Protein AF-A0A0K1PH83-F1 (afdb_monomer)

InterPro domains:
  IPR038142 Cytochrome P460 superfamily [G3DSA:3.50.70.20] (8-149)

Solvent-accessible surface area (backbone atoms only — not comparable to full-atom values): 8565 Å² total; per-residue (Å²): 136,77,80,79,85,58,58,64,44,81,55,52,76,68,53,45,56,52,58,66,68,48,68,68,45,87,77,40,54,52,38,86,83,50,75,54,56,40,82,30,69,92,69,76,66,18,17,37,38,46,26,36,38,71,58,40,49,54,28,64,78,65,56,45,70,72,71,57,66,68,24,37,38,45,30,39,40,23,93,49,74,64,84,86,61,90,46,36,39,40,36,43,36,26,51,93,89,39,57,33,36,38,31,30,47,93,87,23,24,30,30,40,101,84,70,36,51,20,46,44,73,60,46,82,41,25,36,69,59,47,60,62,30,51,78,30,51,82,41,68,45,45,78,78,63,74,58,67,58,84,132

Radius of gyration: 14.86 Å; Cα contacts (8 Å, |Δi|>4): 262; chains: 1; bounding box: 38×32×36 Å

Nearest PDB structures (foldseek):
  8ceo-assembly1_l  TM=1.800E-01  e=8.016E+00  Saccharomyces cerevisiae

pLDDT: mean 89.82, std 12.67, range [32.0, 98.62]

Structure (mmCIF, N/CA/C/O backbone):
data_AF-A0A0K1PH83-F1
#
_entry.id   AF-A0A0K1PH83-F1
#
loop_
_atom_site.group_PDB
_atom_site.id
_atom_site.type_symbol
_atom_site.label_atom_id
_atom_site.label_alt_id
_atom_site.label_comp_id
_atom_site.label_asym_id
_atom_site.label_entity_id
_atom_site.label_seq_id
_atom_site.pdbx_PDB_ins_code
_atom_site.Cartn_x
_atom_site.Cartn_y
_atom_site.Cartn_z
_atom_site.occupancy
_atom_site.B_iso_or_equiv
_atom_site.auth_seq_id
_atom_site.auth_comp_id
_atom_site.auth_asym_id
_atom_site.auth_atom_id
_atom_site.pdbx_PDB_model_num
ATOM 1 N N . MET A 1 1 ? 19.461 -8.132 -15.426 1.00 34.72 1 MET A N 1
ATOM 2 C CA . MET A 1 1 ? 18.189 -7.975 -16.154 1.00 34.72 1 MET A CA 1
ATOM 3 C C . MET A 1 1 ? 17.517 -6.763 -15.527 1.00 34.72 1 MET A C 1
ATOM 5 O O . MET A 1 1 ? 17.282 -6.773 -14.330 1.00 34.72 1 MET A O 1
ATOM 9 N N . THR A 1 2 ? 17.438 -5.653 -16.254 1.00 32.00 2 THR A N 1
ATOM 10 C CA . THR A 1 2 ? 17.000 -4.340 -15.753 1.00 32.00 2 THR A CA 1
ATOM 11 C C . THR A 1 2 ? 15.477 -4.314 -15.695 1.00 32.00 2 THR A C 1
ATOM 13 O O . THR A 1 2 ? 14.834 -4.708 -16.668 1.00 32.00 2 THR A O 1
ATOM 16 N N . VAL A 1 3 ? 14.893 -3.860 -14.585 1.00 41.34 3 VAL A N 1
ATOM 17 C CA . VAL A 1 3 ? 13.452 -3.578 -14.494 1.00 41.34 3 VAL A CA 1
ATOM 18 C C . VAL A 1 3 ? 13.093 -2.663 -15.679 1.00 41.34 3 VAL A C 1
ATOM 20 O O . VAL A 1 3 ? 13.766 -1.641 -15.840 1.00 41.34 3 VAL A O 1
ATOM 23 N N . PRO A 1 4 ? 12.137 -3.007 -16.567 1.00 42.00 4 PRO A N 1
ATOM 24 C CA . PRO A 1 4 ? 11.811 -2.146 -17.699 1.00 42.00 4 PRO A CA 1
ATOM 25 C C . PRO A 1 4 ? 11.440 -0.757 -17.183 1.00 42.00 4 PRO A C 1
ATOM 27 O O . PRO A 1 4 ? 10.583 -0.643 -16.307 1.00 42.00 4 PRO A O 1
ATOM 30 N N . GLY A 1 5 ? 12.134 0.261 -17.699 1.00 44.59 5 GLY A N 1
ATOM 31 C CA . GLY A 1 5 ? 12.107 1.642 -17.228 1.00 44.59 5 GLY A CA 1
ATOM 32 C C . GLY A 1 5 ? 10.704 2.233 -17.168 1.00 44.59 5 GLY A C 1
ATOM 33 O O . GLY A 1 5 ? 10.214 2.803 -18.140 1.00 44.59 5 GLY A O 1
ATOM 34 N N . GLY A 1 6 ? 10.077 2.125 -16.001 1.00 61.09 6 GLY A N 1
ATOM 35 C CA . GLY A 1 6 ? 9.040 3.054 -15.596 1.00 61.09 6 GLY A CA 1
ATOM 36 C C . GLY A 1 6 ? 9.732 4.340 -15.180 1.00 61.09 6 GLY A C 1
ATOM 37 O O . GLY A 1 6 ? 10.683 4.297 -14.400 1.00 61.09 6 GLY A O 1
ATOM 38 N N . ASN A 1 7 ? 9.286 5.477 -15.707 1.00 87.38 7 ASN A N 1
ATOM 39 C CA . ASN A 1 7 ? 9.736 6.754 -15.171 1.00 87.38 7 ASN A CA 1
ATOM 40 C C . ASN A 1 7 ? 9.394 6.796 -13.678 1.00 87.38 7 ASN A C 1
ATOM 42 O O . ASN A 1 7 ? 8.309 6.373 -13.268 1.00 87.38 7 ASN A O 1
ATOM 46 N N . THR A 1 8 ? 10.329 7.281 -12.873 1.00 94.31 8 THR A N 1
ATOM 47 C CA . THR A 1 8 ? 10.148 7.438 -11.436 1.00 94.31 8 THR A CA 1
ATOM 48 C C . THR A 1 8 ? 10.210 8.905 -11.043 1.00 94.31 8 THR A C 1
ATOM 50 O O . THR A 1 8 ? 10.716 9.756 -11.778 1.00 94.31 8 THR A O 1
ATOM 53 N N . THR A 1 9 ? 9.666 9.218 -9.874 1.00 95.50 9 THR A N 1
ATOM 54 C CA . THR A 1 9 ? 9.795 10.530 -9.249 1.00 95.50 9 THR A CA 1
ATOM 55 C C . THR A 1 9 ? 10.020 10.388 -7.749 1.00 95.50 9 THR A C 1
ATOM 57 O O . THR A 1 9 ? 9.789 9.321 -7.170 1.00 95.50 9 THR A O 1
ATOM 60 N N . ALA A 1 10 ? 10.491 11.465 -7.124 1.00 97.00 10 ALA A N 1
ATOM 61 C CA . ALA A 1 10 ? 10.675 11.497 -5.684 1.00 97.00 10 ALA A CA 1
ATOM 62 C C . ALA A 1 10 ? 9.316 11.330 -4.978 1.00 97.00 10 ALA A C 1
ATOM 64 O O . ALA A 1 10 ? 8.323 11.891 -5.448 1.00 97.00 10 ALA A O 1
ATOM 65 N N . PRO A 1 11 ? 9.261 10.585 -3.861 1.00 97.25 11 PRO A N 1
ATOM 66 C CA . PRO A 1 11 ? 8.032 10.431 -3.095 1.00 97.25 11 PRO A CA 1
ATOM 67 C C . PRO A 1 11 ? 7.525 11.778 -2.575 1.00 97.25 11 PRO A C 1
ATOM 69 O O . PRO A 1 11 ? 8.306 12.644 -2.167 1.00 97.25 11 PRO A O 1
ATOM 72 N N . SER A 1 12 ? 6.202 11.943 -2.541 1.00 97.12 12 SER A N 1
ATOM 73 C CA . SER A 1 12 ? 5.589 13.043 -1.796 1.00 97.12 12 SER A CA 1
ATOM 74 C C . SER A 1 12 ? 5.914 12.948 -0.292 1.00 97.12 12 SER A C 1
ATOM 76 O O . SER A 1 12 ? 6.269 11.872 0.195 1.00 97.12 12 SER A O 1
ATOM 78 N N . PRO A 1 13 ? 5.751 14.032 0.495 1.00 97.56 13 PRO A N 1
ATOM 79 C CA . PRO A 1 13 ? 5.955 13.974 1.946 1.00 97.56 13 PRO A CA 1
ATOM 80 C C . PRO A 1 13 ? 5.121 12.887 2.638 1.00 97.56 13 PRO A C 1
ATOM 82 O O . PRO A 1 13 ? 5.602 12.238 3.561 1.00 97.56 13 PRO A O 1
ATOM 85 N N . GLU A 1 14 ? 3.895 12.655 2.164 1.00 96.25 14 GLU A N 1
ATOM 86 C CA . GLU A 1 14 ? 3.018 11.601 2.683 1.00 96.25 14 GLU A CA 1
ATOM 87 C C . GLU A 1 14 ? 3.575 10.204 2.370 1.00 96.25 14 GLU A C 1
ATOM 89 O O . GLU A 1 14 ? 3.674 9.355 3.255 1.00 96.25 14 GLU A O 1
ATOM 94 N N . ALA A 1 15 ? 4.002 9.963 1.124 1.00 97.19 15 ALA A N 1
ATOM 95 C CA . ALA A 1 15 ? 4.629 8.697 0.754 1.00 97.19 15 ALA A CA 1
ATOM 96 C C . ALA A 1 15 ? 5.941 8.469 1.511 1.00 97.19 15 ALA A C 1
ATOM 98 O O . ALA A 1 15 ? 6.208 7.342 1.924 1.00 97.19 15 ALA A O 1
ATOM 99 N N . GLN A 1 16 ? 6.723 9.522 1.766 1.00 98.00 16 GLN A N 1
ATOM 100 C CA . GLN A 1 16 ? 7.935 9.420 2.575 1.00 98.00 16 GLN A CA 1
ATOM 101 C C . GLN A 1 16 ? 7.621 8.997 4.017 1.00 98.00 16 GLN A C 1
ATOM 103 O O . GLN A 1 16 ? 8.265 8.092 4.538 1.00 98.00 16 GLN A O 1
ATOM 108 N N . GLN A 1 17 ? 6.584 9.561 4.642 1.00 97.44 17 GLN A N 1
ATOM 109 C CA . GLN A 1 17 ? 6.157 9.129 5.979 1.00 97.44 17 GLN A CA 1
ATOM 110 C C . GLN A 1 17 ? 5.733 7.655 6.012 1.00 97.44 17 GLN A C 1
ATOM 112 O O . GLN A 1 17 ? 5.979 6.966 7.002 1.00 97.44 17 GLN A O 1
ATOM 117 N N . ILE A 1 18 ? 5.098 7.158 4.946 1.00 97.88 18 ILE A N 1
ATOM 118 C CA . ILE A 1 18 ? 4.741 5.739 4.826 1.00 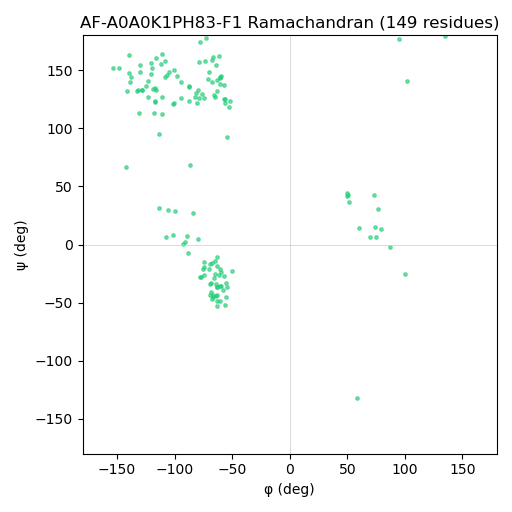97.88 18 ILE A CA 1
ATOM 119 C C . ILE A 1 18 ? 6.004 4.882 4.658 1.00 97.88 18 ILE A C 1
ATOM 121 O O . ILE A 1 18 ? 6.126 3.849 5.315 1.00 97.88 18 ILE A O 1
ATOM 125 N N . LEU A 1 19 ? 6.959 5.313 3.828 1.00 97.25 19 LEU A N 1
ATOM 126 C CA . LEU A 1 19 ? 8.248 4.639 3.628 1.00 97.25 19 LEU A CA 1
ATOM 127 C C . LEU A 1 19 ? 9.041 4.481 4.929 1.00 97.25 19 LEU A C 1
ATOM 129 O O . LEU A 1 19 ? 9.647 3.432 5.159 1.00 97.25 19 LEU A O 1
ATOM 133 N N . ASP A 1 20 ? 9.005 5.491 5.792 1.00 97.38 20 ASP A N 1
ATOM 134 C CA . ASP A 1 20 ? 9.665 5.450 7.096 1.00 97.38 20 ASP A CA 1
ATOM 135 C C . ASP A 1 20 ? 8.980 4.445 8.045 1.00 97.38 20 ASP A C 1
ATOM 137 O O . ASP A 1 20 ? 9.645 3.772 8.832 1.00 97.38 20 ASP A O 1
ATOM 141 N N . GLN A 1 21 ? 7.656 4.279 7.942 1.00 97.56 21 GLN A N 1
ATOM 142 C CA . GLN A 1 21 ? 6.877 3.348 8.773 1.00 97.56 21 GLN A CA 1
ATOM 143 C C . GLN A 1 21 ? 7.006 1.883 8.353 1.00 97.56 21 GLN A C 1
ATOM 145 O O . GLN A 1 21 ? 6.850 0.992 9.185 1.00 97.56 21 GLN A O 1
ATOM 150 N N . ILE A 1 22 ? 7.271 1.616 7.073 1.00 97.50 22 ILE A N 1
ATOM 151 C CA . ILE A 1 22 ? 7.370 0.244 6.556 1.00 97.50 22 ILE A CA 1
ATOM 152 C C . ILE A 1 22 ? 8.787 -0.331 6.643 1.00 97.50 22 ILE A C 1
ATOM 154 O O . ILE A 1 22 ? 9.042 -1.412 6.115 1.00 97.50 22 ILE A O 1
ATOM 158 N N . GLN A 1 23 ? 9.734 0.351 7.289 1.00 96.06 23 GLN A N 1
ATOM 159 C CA . GLN A 1 23 ? 11.074 -0.199 7.483 1.00 96.06 23 GLN A CA 1
ATOM 160 C C . GLN A 1 23 ? 10.989 -1.556 8.199 1.00 96.06 23 GLN A C 1
ATOM 162 O O . GLN A 1 23 ? 10.434 -1.675 9.288 1.00 96.06 23 GLN A O 1
ATOM 167 N N . GLY A 1 24 ? 11.518 -2.601 7.558 1.00 95.88 24 GLY A N 1
ATOM 168 C CA . GLY A 1 24 ? 11.463 -3.964 8.087 1.00 95.88 24 GLY A CA 1
ATOM 169 C C . GLY A 1 24 ? 10.136 -4.705 7.888 1.00 95.88 24 GLY A C 1
ATOM 170 O O . GLY A 1 24 ? 9.988 -5.770 8.476 1.00 95.88 24 GLY A O 1
ATOM 171 N N . TYR A 1 25 ? 9.211 -4.232 7.038 1.00 97.06 25 TYR A N 1
ATOM 172 C CA . TYR A 1 25 ? 7.895 -4.868 6.812 1.00 97.06 25 TYR A CA 1
ATOM 173 C C . TYR A 1 25 ? 7.934 -6.378 6.517 1.00 97.06 25 TYR A C 1
ATOM 175 O O . TYR A 1 25 ? 6.945 -7.068 6.718 1.00 97.06 25 TYR A O 1
ATOM 183 N N . ARG A 1 26 ? 9.058 -6.922 6.038 1.00 95.12 26 ARG A N 1
ATOM 184 C CA . ARG A 1 26 ? 9.214 -8.362 5.774 1.00 95.12 26 ARG A CA 1
ATOM 185 C C . ARG A 1 26 ? 9.154 -9.235 7.030 1.00 95.12 26 ARG A C 1
ATOM 187 O O . ARG A 1 26 ? 9.045 -10.447 6.900 1.00 95.12 26 ARG A O 1
ATOM 194 N N . THR A 1 27 ? 9.259 -8.649 8.223 1.00 96.06 27 THR A N 1
ATOM 195 C CA . THR A 1 27 ? 9.046 -9.357 9.496 1.00 96.06 27 THR A CA 1
ATOM 196 C C . THR A 1 27 ? 7.588 -9.335 9.948 1.00 96.06 27 THR A C 1
ATOM 198 O O . THR A 1 27 ? 7.249 -9.985 10.935 1.00 96.06 27 THR A O 1
ATOM 201 N N . TRP A 1 28 ? 6.729 -8.584 9.258 1.00 97.56 28 TRP A N 1
ATOM 202 C CA . TRP A 1 28 ? 5.305 -8.527 9.549 1.00 97.56 28 TRP A CA 1
ATOM 203 C C . TRP A 1 28 ? 4.597 -9.808 9.094 1.00 97.56 28 TRP A C 1
ATOM 205 O O . TRP A 1 28 ? 5.092 -10.514 8.209 1.00 97.56 28 TRP A O 1
ATOM 215 N N . PRO A 1 29 ? 3.427 -10.117 9.670 1.00 96.62 29 PRO A N 1
ATOM 216 C CA . PRO A 1 29 ? 2.620 -11.243 9.226 1.00 96.62 29 PRO A CA 1
ATOM 217 C C . PRO A 1 29 ? 2.115 -11.078 7.785 1.00 96.62 29 PRO A C 1
ATOM 219 O O . PRO A 1 29 ? 1.926 -9.971 7.272 1.00 96.62 29 PRO A O 1
ATOM 222 N N . THR A 1 30 ? 1.852 -12.220 7.152 1.00 95.00 30 THR A N 1
ATOM 223 C CA . THR A 1 30 ? 1.149 -12.345 5.871 1.00 95.00 30 THR A CA 1
ATOM 224 C C . THR A 1 30 ? -0.213 -12.997 6.085 1.00 95.00 30 THR A C 1
ATOM 226 O O . THR A 1 30 ? -0.497 -13.585 7.133 1.00 95.00 30 THR A O 1
ATOM 229 N N . PHE A 1 31 ? -1.104 -12.895 5.098 1.00 89.81 31 PHE A N 1
ATOM 230 C CA . PHE A 1 31 ? -2.406 -13.546 5.204 1.00 89.81 31 PHE A CA 1
ATOM 231 C C . PHE A 1 31 ? -2.256 -15.068 5.217 1.00 89.81 31 PHE A C 1
ATOM 233 O O . PHE A 1 31 ? -1.697 -15.654 4.295 1.00 89.81 31 PHE A O 1
ATOM 240 N N . ARG A 1 32 ? -2.862 -15.736 6.205 1.00 86.31 32 ARG A N 1
ATOM 241 C CA . ARG A 1 32 ? -2.853 -17.210 6.313 1.00 86.31 32 ARG A CA 1
ATOM 242 C C . ARG A 1 32 ? -3.419 -17.925 5.083 1.00 86.31 32 ARG A C 1
ATOM 244 O O . ARG A 1 32 ? -3.076 -19.071 4.827 1.00 86.31 32 ARG A O 1
ATOM 2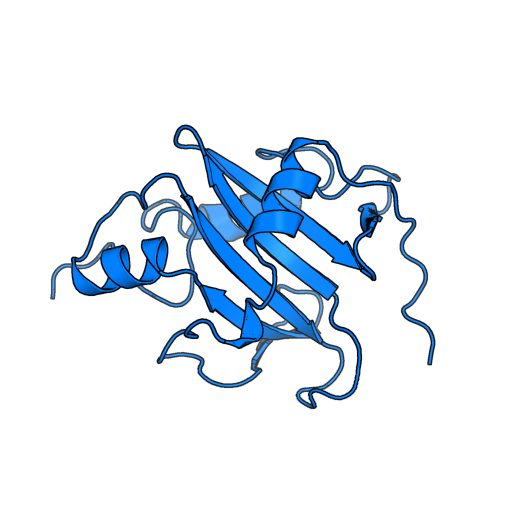51 N N . THR A 1 33 ? -4.310 -17.262 4.351 1.00 82.44 33 THR A N 1
ATOM 252 C CA . THR A 1 33 ? -4.922 -17.765 3.114 1.00 82.44 33 THR A CA 1
ATOM 253 C C . THR A 1 33 ? -3.973 -17.708 1.917 1.00 82.44 33 THR A C 1
ATOM 255 O O . THR A 1 33 ? -4.191 -18.428 0.947 1.00 82.44 33 THR A O 1
ATOM 258 N N . VAL A 1 34 ? -2.933 -16.869 1.978 1.00 83.31 34 VAL A N 1
ATOM 259 C CA . VAL A 1 34 ? -1.945 -16.650 0.914 1.00 83.31 34 VAL A CA 1
ATOM 260 C C . VAL A 1 34 ? -0.555 -16.454 1.552 1.00 83.31 34 VAL A C 1
ATOM 262 O O . VAL A 1 34 ? -0.014 -15.347 1.527 1.00 83.31 34 VAL A O 1
ATOM 265 N N . PRO A 1 35 ? 0.013 -17.501 2.188 1.00 84.00 35 PRO A N 1
ATOM 266 C CA . PRO A 1 35 ? 1.249 -17.367 2.962 1.00 84.00 35 PRO A CA 1
ATOM 267 C C . PRO A 1 35 ? 2.499 -17.231 2.082 1.00 84.00 35 PRO A C 1
ATOM 269 O O . PRO A 1 35 ? 3.516 -16.734 2.552 1.00 84.00 35 PRO A O 1
ATOM 272 N N . GLU A 1 36 ? 2.404 -17.637 0.814 1.00 89.31 36 GLU A N 1
ATOM 273 C CA . GLU A 1 36 ? 3.506 -17.679 -0.148 1.00 89.31 36 GLU A CA 1
ATOM 274 C C . GLU A 1 36 ? 3.219 -16.799 -1.376 1.00 89.31 36 GLU A C 1
ATOM 276 O O . GLU A 1 36 ? 2.045 -16.575 -1.715 1.00 89.31 36 GLU A O 1
ATOM 281 N N . PRO A 1 37 ? 4.263 -16.340 -2.098 1.00 91.38 37 PRO A N 1
ATOM 282 C CA . PRO A 1 37 ? 4.100 -15.566 -3.322 1.00 91.38 37 PRO A CA 1
ATOM 283 C C . PRO A 1 37 ? 3.178 -16.256 -4.337 1.00 91.38 37 PRO A C 1
ATOM 285 O O . PRO A 1 37 ? 3.467 -17.340 -4.840 1.00 91.38 37 PRO A O 1
ATOM 288 N N . THR A 1 38 ? 2.067 -15.603 -4.676 1.00 91.62 38 THR A N 1
ATOM 289 C CA . THR A 1 38 ? 1.023 -16.156 -5.549 1.00 91.62 38 THR A CA 1
ATOM 290 C C . THR A 1 38 ? 0.886 -15.332 -6.822 1.00 91.62 38 THR A C 1
ATOM 292 O O . THR A 1 38 ? 0.859 -14.103 -6.779 1.00 91.62 38 THR A O 1
ATOM 295 N N . PHE A 1 39 ? 0.796 -15.998 -7.974 1.00 92.62 39 PHE A N 1
ATOM 296 C CA . PHE A 1 39 ? 0.638 -15.319 -9.258 1.00 92.62 39 PHE A CA 1
ATOM 297 C C . PHE A 1 39 ? -0.684 -14.542 -9.329 1.00 92.62 39 PHE A C 1
ATOM 299 O O . PHE A 1 39 ? -1.754 -15.077 -9.040 1.00 92.62 39 PHE A O 1
ATOM 306 N N . SER A 1 40 ? -0.615 -13.290 -9.774 1.00 90.25 40 SER A N 1
ATOM 307 C CA . SER A 1 40 ? -1.758 -12.396 -9.918 1.00 90.25 40 SER A CA 1
ATOM 308 C C . SER A 1 40 ? -1.764 -11.737 -11.289 1.00 90.25 40 SER A C 1
ATOM 310 O O . SER A 1 40 ? -0.946 -10.866 -11.608 1.00 90.25 40 SER A O 1
ATOM 312 N N . GLN A 1 41 ? -2.764 -12.098 -12.092 1.00 89.00 41 GLN A N 1
ATOM 313 C CA . GLN A 1 41 ? -3.018 -11.428 -13.364 1.00 89.00 41 GLN A CA 1
ATOM 314 C C . GLN A 1 41 ? -3.399 -9.952 -13.157 1.00 89.00 41 GLN A C 1
ATOM 316 O O . GLN A 1 41 ? -3.008 -9.100 -13.953 1.00 89.00 41 GLN A O 1
ATOM 321 N N . ALA A 1 42 ? -4.111 -9.640 -12.068 1.00 85.56 42 AL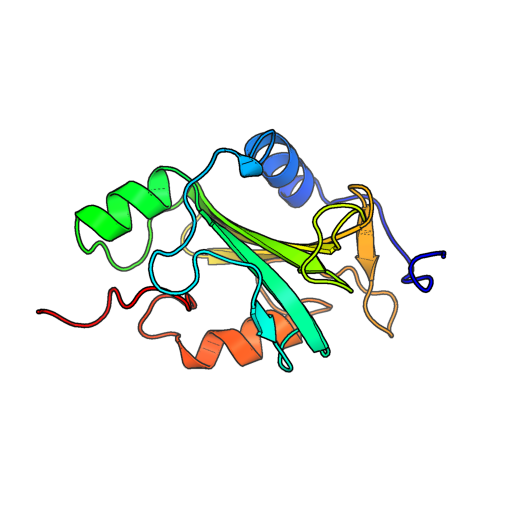A A N 1
ATOM 322 C CA . ALA A 1 42 ? -4.571 -8.287 -11.746 1.00 85.56 42 ALA A CA 1
ATOM 323 C C . ALA A 1 42 ? -3.416 -7.309 -11.470 1.00 85.56 42 ALA A C 1
ATOM 325 O O . ALA A 1 42 ? -3.556 -6.112 -11.697 1.00 85.56 42 ALA A O 1
ATOM 326 N N . HIS A 1 43 ? -2.259 -7.820 -11.048 1.00 86.00 43 HIS A N 1
ATOM 327 C CA . HIS A 1 43 ? -1.039 -7.039 -10.830 1.00 86.00 43 HIS A CA 1
ATOM 328 C C . HIS A 1 43 ? -0.051 -7.141 -12.004 1.00 86.00 43 HIS A C 1
ATOM 330 O O . HIS A 1 43 ? 1.163 -7.029 -11.829 1.00 86.00 43 HIS A O 1
ATOM 336 N N . GLY A 1 44 ? -0.568 -7.355 -13.218 1.00 86.25 44 GLY A N 1
ATOM 337 C CA . GLY A 1 44 ? 0.238 -7.389 -14.439 1.00 86.25 44 GLY A CA 1
ATOM 338 C C . GLY A 1 44 ? 1.028 -8.684 -14.618 1.00 86.25 44 GLY A C 1
ATOM 339 O O . GLY A 1 44 ? 2.107 -8.653 -15.200 1.00 86.25 44 GLY A O 1
ATOM 340 N N . GLY A 1 45 ? 0.509 -9.806 -14.108 1.00 90.31 45 GLY A N 1
ATOM 341 C CA . GLY A 1 45 ? 1.157 -11.114 -14.224 1.00 90.31 45 GLY A CA 1
ATOM 342 C C . GLY A 1 45 ? 2.388 -11.249 -13.329 1.00 90.31 45 GLY A C 1
ATOM 343 O O . GLY A 1 45 ? 3.423 -11.744 -13.765 1.00 90.31 45 GLY A O 1
ATOM 344 N N . ARG A 1 46 ? 2.284 -10.765 -12.088 1.00 91.69 46 ARG A N 1
ATOM 345 C CA . ARG A 1 46 ? 3.361 -10.790 -11.089 1.00 91.69 46 ARG A CA 1
ATOM 346 C C . ARG A 1 46 ? 3.019 -11.731 -9.942 1.00 91.69 46 ARG A C 1
ATOM 348 O O . ARG A 1 46 ? 1.846 -11.965 -9.661 1.00 91.69 46 ARG A O 1
ATOM 355 N N . TYR A 1 47 ? 4.040 -12.236 -9.265 1.00 93.94 47 TYR A N 1
ATOM 356 C CA . TYR A 1 47 ? 3.894 -12.961 -8.007 1.00 93.94 47 TYR A CA 1
ATOM 357 C C . TYR A 1 47 ? 3.762 -11.966 -6.857 1.00 93.94 47 TYR A C 1
ATOM 359 O O . TYR A 1 47 ? 4.546 -11.019 -6.769 1.00 93.94 47 TYR A O 1
ATOM 367 N N . LEU A 1 48 ? 2.753 -12.170 -6.010 1.00 92.94 48 LEU A N 1
ATOM 368 C CA . LEU A 1 48 ? 2.425 -11.296 -4.894 1.00 92.94 48 LEU A CA 1
ATOM 369 C C . LEU A 1 48 ? 2.527 -12.002 -3.559 1.00 92.94 48 LEU A C 1
ATOM 371 O O . LEU A 1 48 ? 1.947 -13.067 -3.370 1.00 92.94 48 LEU A O 1
ATOM 375 N N . ILE A 1 49 ? 3.164 -11.321 -2.618 1.00 93.81 49 ILE A N 1
ATOM 376 C CA . ILE A 1 49 ? 3.059 -11.596 -1.191 1.00 93.81 49 ILE A CA 1
ATOM 377 C C . ILE A 1 49 ? 2.722 -10.284 -0.486 1.00 93.81 49 ILE A C 1
ATOM 379 O O . ILE A 1 49 ? 3.308 -9.241 -0.791 1.00 93.81 49 ILE A O 1
ATOM 383 N N . THR A 1 50 ? 1.736 -10.331 0.408 1.00 95.81 50 THR A N 1
ATOM 384 C CA . THR A 1 50 ? 1.226 -9.148 1.107 1.00 95.81 50 THR A CA 1
ATOM 385 C C . THR A 1 50 ? 1.468 -9.281 2.596 1.00 95.81 50 THR A C 1
ATOM 387 O O . THR A 1 50 ? 0.993 -10.224 3.229 1.00 95.81 50 THR A O 1
ATOM 390 N N . TYR A 1 51 ? 2.163 -8.292 3.134 1.00 97.25 51 TYR A N 1
ATOM 391 C CA . TYR A 1 51 ? 2.437 -8.106 4.547 1.00 97.25 51 TYR A CA 1
ATOM 392 C C . TYR A 1 51 ? 1.487 -7.059 5.121 1.00 97.25 51 TYR A C 1
ATOM 394 O O . TYR A 1 51 ? 1.094 -6.126 4.413 1.00 97.25 51 TYR A O 1
ATOM 402 N N . TYR A 1 52 ? 1.147 -7.173 6.400 1.00 98.12 52 TYR A N 1
ATOM 403 C CA . TYR A 1 52 ? 0.311 -6.190 7.083 1.00 98.12 52 TYR A CA 1
ATOM 404 C C . TYR A 1 52 ? 0.827 -5.879 8.485 1.00 98.12 52 TYR A C 1
ATOM 406 O O . TYR A 1 52 ? 1.351 -6.748 9.169 1.00 98.12 52 TYR A O 1
ATOM 414 N N . ASN A 1 53 ? 0.704 -4.627 8.920 1.00 98.44 53 ASN A N 1
ATOM 415 C CA . ASN A 1 53 ? 1.252 -4.208 10.209 1.00 98.44 53 ASN A CA 1
ATOM 416 C C . ASN A 1 53 ? 0.388 -4.647 11.409 1.00 98.44 53 ASN A C 1
ATOM 418 O O . ASN A 1 53 ? -0.737 -5.120 11.257 1.00 98.44 53 ASN A O 1
ATOM 422 N N . GLY A 1 54 ? 0.890 -4.410 12.626 1.00 98.25 54 GLY A N 1
ATOM 423 C CA . GLY A 1 54 ? 0.197 -4.783 13.868 1.00 98.25 54 GLY A CA 1
ATOM 424 C C . GLY A 1 54 ? -1.183 -4.133 14.060 1.00 98.25 54 GLY A C 1
ATOM 425 O O . GLY A 1 54 ? -2.034 -4.693 14.742 1.00 98.25 54 GLY A O 1
ATOM 426 N N . VAL A 1 55 ? -1.450 -2.981 13.429 1.00 98.19 55 VAL A N 1
ATOM 427 C CA . VAL A 1 55 ? -2.791 -2.361 13.446 1.00 98.19 55 VAL A CA 1
ATOM 428 C C . VAL A 1 55 ? -3.794 -3.225 12.686 1.00 98.19 55 VAL A C 1
ATOM 430 O O . VAL A 1 55 ? -4.911 -3.436 13.153 1.00 98.19 55 VAL A O 1
ATOM 433 N N . VAL A 1 56 ? -3.394 -3.738 11.521 1.00 97.88 56 VAL A N 1
ATOM 434 C CA . VAL A 1 56 ? -4.219 -4.672 10.751 1.00 97.88 56 VAL A CA 1
ATOM 435 C C . VAL A 1 56 ? -4.336 -6.008 11.476 1.00 97.88 56 VAL A C 1
ATOM 437 O O . VAL A 1 56 ? -5.426 -6.565 11.515 1.00 97.88 56 VAL A O 1
ATOM 440 N N . GLU A 1 57 ? -3.250 -6.509 12.066 1.00 96.56 57 GLU A N 1
ATOM 441 C CA . GLU A 1 57 ? -3.270 -7.761 12.828 1.00 96.56 57 GLU A CA 1
ATOM 442 C C . GLU A 1 57 ? -4.303 -7.715 13.958 1.00 96.56 57 GLU A C 1
ATOM 444 O O . GLU A 1 57 ? -5.204 -8.550 13.997 1.00 96.56 57 GLU A O 1
ATOM 449 N N . ALA A 1 58 ? -4.257 -6.676 14.796 1.00 96.56 58 ALA A N 1
ATOM 450 C CA . ALA A 1 58 ? -5.233 -6.482 15.864 1.00 96.56 58 ALA A CA 1
ATOM 451 C C . ALA A 1 58 ? -6.670 -6.356 15.328 1.00 96.56 58 ALA A C 1
ATOM 453 O O . ALA A 1 58 ? -7.609 -6.845 15.953 1.00 96.56 58 ALA A O 1
ATOM 454 N N . ALA A 1 59 ? -6.855 -5.723 14.165 1.00 95.88 59 ALA A N 1
ATOM 455 C CA . ALA A 1 59 ? -8.166 -5.615 13.536 1.00 95.88 59 ALA A CA 1
ATOM 456 C C . ALA A 1 59 ? -8.684 -6.958 12.998 1.00 95.88 59 ALA A C 1
ATOM 458 O O . ALA A 1 59 ? -9.887 -7.192 13.054 1.00 95.88 59 ALA A O 1
ATOM 459 N N . ILE A 1 60 ? -7.803 -7.838 12.512 1.00 93.25 60 ILE A N 1
ATOM 460 C CA . ILE A 1 60 ? -8.150 -9.212 12.116 1.00 93.25 60 ILE A CA 1
ATOM 461 C C . ILE A 1 60 ? -8.559 -10.024 13.346 1.00 93.25 60 ILE A C 1
ATOM 463 O O . ILE A 1 60 ? -9.556 -10.732 13.306 1.00 93.25 60 ILE A O 1
ATOM 467 N N . GLU A 1 61 ? -7.811 -9.925 14.445 1.00 93.00 61 GLU A N 1
ATOM 468 C CA . GLU A 1 61 ? -8.102 -10.677 15.674 1.00 93.00 61 GLU A CA 1
ATOM 469 C C . GLU A 1 61 ? -9.415 -10.255 16.346 1.00 93.00 61 GLU A C 1
ATOM 471 O O . GLU A 1 61 ? -10.044 -11.059 17.031 1.00 93.00 61 GLU A O 1
ATOM 476 N N . GLN A 1 62 ? -9.811 -8.993 16.170 1.00 93.56 62 GLN A N 1
ATOM 477 C CA . GLN A 1 62 ? -10.974 -8.386 16.822 1.00 93.56 62 GLN A CA 1
ATOM 478 C C . GLN A 1 62 ? -12.155 -8.152 15.868 1.00 93.56 62 GLN A C 1
ATOM 480 O O . GLN A 1 62 ? -13.122 -7.501 16.264 1.00 93.56 62 GLN A O 1
ATOM 485 N N . ASP A 1 63 ? -12.070 -8.627 14.620 1.00 90.50 63 ASP A N 1
ATOM 486 C CA . ASP A 1 63 ? -13.071 -8.410 13.565 1.00 90.50 63 ASP A CA 1
ATOM 487 C C . ASP A 1 63 ? -13.476 -6.924 13.406 1.00 90.50 63 ASP A C 1
ATOM 489 O O . ASP A 1 63 ? -14.648 -6.568 13.246 1.00 90.50 63 ASP A O 1
ATOM 493 N N . ILE A 1 64 ? -12.497 -6.013 13.464 1.00 93.31 64 ILE A N 1
ATOM 494 C CA . ILE A 1 64 ? -12.742 -4.568 13.375 1.00 93.31 64 ILE A CA 1
ATOM 495 C C . ILE A 1 64 ? -12.925 -4.148 11.916 1.00 93.31 64 ILE A C 1
ATOM 497 O O . ILE A 1 64 ? -12.015 -4.252 11.091 1.00 93.31 64 ILE A O 1
ATOM 501 N N . LEU A 1 65 ? -14.087 -3.558 11.628 1.00 93.75 65 LEU A N 1
ATOM 502 C CA . LEU A 1 65 ? -14.398 -2.921 10.354 1.00 93.75 65 LEU A CA 1
ATOM 503 C C . LEU A 1 65 ? -15.214 -1.631 10.587 1.00 93.75 65 LEU A C 1
ATOM 505 O O . LEU A 1 65 ? -16.210 -1.673 11.311 1.00 93.75 65 LEU A O 1
ATOM 509 N N . PRO A 1 66 ? -14.862 -0.482 9.975 1.00 94.19 66 PRO A N 1
ATOM 510 C CA . PRO A 1 66 ? -13.756 -0.263 9.038 1.00 94.19 66 PRO A CA 1
ATOM 511 C C . PRO A 1 66 ? -12.380 -0.401 9.704 1.00 94.19 66 PRO A C 1
ATOM 513 O O . PRO A 1 66 ? -12.262 -0.216 10.913 1.00 94.19 66 PRO A O 1
ATOM 516 N N . LEU A 1 67 ? -11.330 -0.658 8.914 1.00 96.62 67 LEU A N 1
ATOM 517 C CA . LEU A 1 67 ? -9.974 -0.728 9.457 1.00 96.62 67 LEU A CA 1
ATOM 518 C C . LEU A 1 67 ? -9.575 0.617 10.094 1.00 96.62 67 LEU A C 1
ATOM 520 O O . LEU A 1 67 ? -9.953 1.675 9.565 1.00 96.62 67 LEU A O 1
ATOM 524 N N . PRO A 1 68 ? -8.816 0.611 11.205 1.00 97.56 68 PRO A N 1
ATOM 525 C CA . PRO A 1 68 ? -8.374 1.837 11.862 1.00 97.56 68 PRO A CA 1
ATOM 526 C C . PRO A 1 68 ? -7.391 2.662 11.019 1.00 97.56 68 PRO A C 1
ATOM 528 O O . PRO A 1 68 ? -6.728 2.157 10.112 1.00 97.56 68 PRO A O 1
ATOM 531 N N . ASN A 1 69 ? -7.246 3.945 11.364 1.00 98.00 69 ASN A N 1
ATOM 532 C CA . ASN A 1 69 ? -6.103 4.732 10.895 1.00 98.00 69 ASN A CA 1
ATOM 533 C C . ASN A 1 69 ? -4.794 4.090 11.377 1.00 98.00 69 ASN A C 1
ATOM 535 O O . ASN A 1 69 ? -4.730 3.562 12.485 1.00 98.00 69 ASN A O 1
ATOM 539 N N . GLY A 1 70 ? -3.755 4.167 10.551 1.00 97.94 70 GLY A N 1
ATOM 540 C CA . GLY A 1 70 ? -2.484 3.483 10.771 1.00 97.94 70 GLY A CA 1
ATOM 541 C C . GLY A 1 70 ? -2.452 2.055 10.227 1.00 97.94 70 GLY A C 1
ATOM 542 O O . GLY A 1 70 ? -1.410 1.4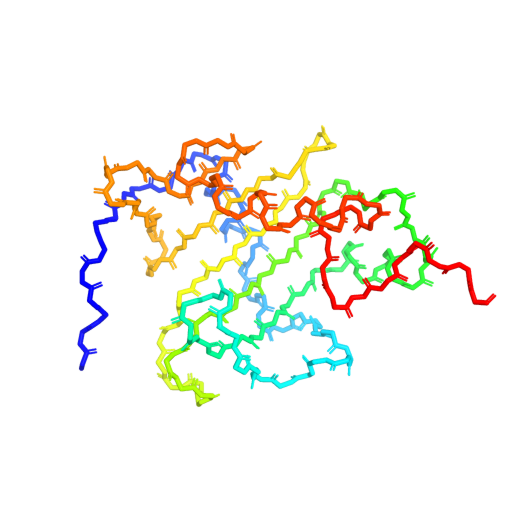18 10.316 1.00 97.94 70 GLY A O 1
ATOM 543 N N . ALA A 1 71 ? -3.543 1.538 9.650 1.00 98.56 71 ALA A N 1
ATOM 544 C CA . ALA A 1 71 ? -3.516 0.271 8.923 1.00 98.56 71 ALA A CA 1
ATOM 545 C C . ALA A 1 71 ? -2.630 0.390 7.673 1.00 98.56 71 ALA A C 1
ATOM 547 O O . ALA A 1 71 ? -2.842 1.289 6.856 1.00 98.56 71 ALA A O 1
ATOM 548 N N . ILE A 1 72 ? -1.659 -0.516 7.517 1.00 98.62 72 ILE A N 1
ATOM 549 C CA . ILE A 1 72 ? -0.752 -0.546 6.362 1.00 98.62 72 ILE A CA 1
ATOM 550 C C . ILE A 1 72 ? -0.658 -1.964 5.812 1.00 98.62 72 ILE A C 1
ATOM 552 O O . ILE A 1 72 ? -0.395 -2.909 6.557 1.00 98.62 72 ILE A O 1
ATOM 556 N N . PHE A 1 73 ? -0.796 -2.074 4.493 1.00 98.31 73 PHE A N 1
ATOM 557 C CA . PHE A 1 73 ? -0.486 -3.273 3.725 1.00 98.31 73 PHE A CA 1
ATOM 558 C C . PHE A 1 73 ? 0.658 -2.988 2.758 1.00 98.31 73 PHE A C 1
ATOM 560 O O . PHE A 1 73 ? 0.612 -1.996 2.029 1.00 98.31 73 PHE A O 1
ATOM 567 N N . VAL A 1 74 ? 1.645 -3.881 2.709 1.00 97.81 74 VAL A N 1
ATOM 568 C CA . VAL A 1 74 ? 2.757 -3.840 1.752 1.00 97.81 74 VAL A CA 1
ATOM 569 C C . VAL A 1 74 ? 2.696 -5.092 0.893 1.00 97.81 74 VAL A C 1
ATOM 571 O O . VAL A 1 74 ? 2.907 -6.194 1.388 1.00 97.81 74 VAL A O 1
ATOM 574 N N . ALA A 1 75 ? 2.419 -4.929 -0.396 1.00 95.88 75 ALA A N 1
ATOM 575 C CA . ALA A 1 75 ? 2.469 -6.006 -1.372 1.00 95.88 75 ALA A CA 1
ATOM 576 C C . ALA A 1 75 ? 3.762 -5.922 -2.188 1.00 95.88 75 ALA A C 1
ATOM 578 O O . ALA A 1 75 ? 4.010 -4.936 -2.888 1.00 95.88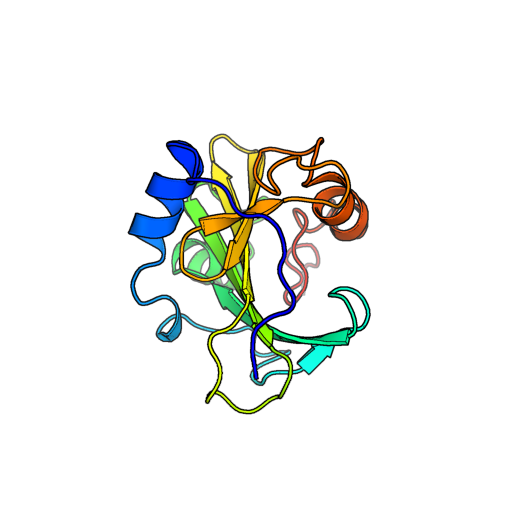 75 ALA A O 1
ATOM 579 N N . GLU A 1 76 ? 4.571 -6.974 -2.141 1.00 95.19 76 GLU A N 1
ATOM 580 C CA . GLU A 1 76 ? 5.700 -7.141 -3.049 1.00 95.19 76 GLU A CA 1
ATOM 581 C C . GLU A 1 76 ? 5.207 -7.726 -4.372 1.00 95.19 76 GLU A C 1
ATOM 583 O O . GLU A 1 76 ? 4.549 -8.759 -4.387 1.00 95.19 76 GLU A O 1
ATOM 588 N N . ASN A 1 77 ? 5.541 -7.082 -5.487 1.00 94.00 77 ASN A N 1
ATOM 589 C CA . ASN A 1 77 ? 5.182 -7.522 -6.830 1.00 94.00 77 ASN A CA 1
ATOM 590 C C . ASN A 1 77 ? 6.457 -7.981 -7.540 1.00 94.00 77 ASN A C 1
ATOM 592 O O . ASN A 1 77 ? 7.337 -7.164 -7.830 1.00 94.00 77 ASN A O 1
ATOM 596 N N . ARG A 1 78 ? 6.551 -9.282 -7.814 1.00 91.62 78 ARG A N 1
ATOM 597 C CA . ARG A 1 78 ? 7.767 -9.950 -8.292 1.00 91.62 78 ARG A CA 1
ATOM 598 C C . ARG A 1 78 ? 7.568 -10.599 -9.661 1.00 91.62 78 ARG A C 1
ATOM 600 O O . ARG A 1 78 ? 6.464 -10.991 -10.031 1.00 91.62 78 ARG A O 1
ATOM 607 N N . THR A 1 79 ? 8.654 -10.708 -10.413 1.00 90.06 79 THR A N 1
ATOM 608 C CA . THR A 1 79 ? 8.750 -11.406 -11.710 1.00 90.06 79 THR A CA 1
ATOM 609 C C . THR A 1 79 ? 8.829 -12.928 -11.547 1.00 90.06 79 THR A C 1
ATOM 611 O O . THR A 1 79 ? 8.372 -13.661 -12.418 1.00 90.06 79 THR A O 1
ATOM 614 N N . SER A 1 80 ? 9.365 -13.391 -10.415 1.00 88.56 80 SER A N 1
ATOM 615 C CA . SER A 1 80 ? 9.506 -14.792 -10.005 1.00 88.56 80 SER A CA 1
ATOM 616 C C . SER A 1 80 ? 8.964 -14.972 -8.577 1.00 88.56 80 SER A C 1
ATOM 618 O O . SER A 1 80 ? 8.965 -13.999 -7.815 1.00 88.56 80 SER A O 1
ATOM 620 N N . PRO A 1 81 ? 8.512 -16.176 -8.175 1.00 85.25 81 PRO A N 1
ATOM 621 C CA . PRO A 1 81 ? 8.245 -16.478 -6.768 1.00 85.25 81 PRO A CA 1
ATOM 622 C C . PRO A 1 81 ? 9.509 -16.416 -5.889 1.00 85.25 81 PRO A C 1
ATOM 624 O O . PRO A 1 81 ? 9.393 -16.269 -4.674 1.00 85.25 81 PRO A O 1
ATOM 627 N N . ASP A 1 82 ? 10.705 -16.490 -6.479 1.00 81.62 82 ASP A N 1
ATOM 628 C CA . ASP A 1 82 ? 11.965 -16.428 -5.739 1.00 81.62 82 ASP A CA 1
ATOM 629 C C . ASP A 1 82 ? 12.246 -15.023 -5.178 1.00 81.62 82 ASP A C 1
ATOM 631 O O . ASP A 1 82 ? 12.024 -13.992 -5.822 1.00 81.62 82 ASP A O 1
ATOM 635 N N . LEU A 1 83 ? 12.823 -14.966 -3.973 1.00 70.94 83 LEU A N 1
ATOM 636 C CA . LEU A 1 83 ? 13.063 -13.708 -3.252 1.00 70.94 83 LEU A CA 1
ATOM 637 C C . LEU A 1 83 ? 14.307 -12.920 -3.718 1.00 70.94 83 LEU A C 1
ATOM 639 O O . LEU A 1 83 ? 14.641 -11.899 -3.116 1.00 70.94 83 LEU A O 1
ATOM 643 N N . GLY A 1 84 ? 14.996 -13.376 -4.768 1.00 73.38 84 GLY A N 1
ATOM 644 C CA . GLY A 1 84 ? 16.315 -12.869 -5.166 1.00 73.38 84 GLY A CA 1
ATOM 645 C C . GLY A 1 84 ? 16.326 -11.491 -5.837 1.00 73.38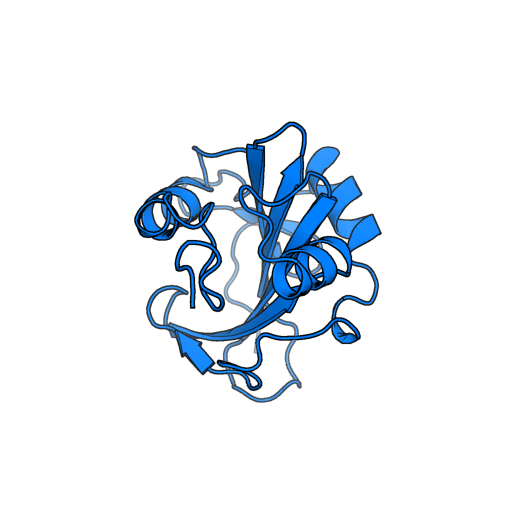 84 GLY A C 1
ATOM 646 O O . GLY A 1 84 ? 17.331 -10.788 -5.749 1.00 73.38 84 GLY A O 1
ATOM 647 N N . GLU A 1 85 ? 15.232 -11.081 -6.485 1.00 80.56 85 GLU A N 1
ATOM 648 C CA . GLU A 1 85 ? 15.143 -9.776 -7.158 1.00 80.56 85 GLU A CA 1
ATOM 649 C C . GLU A 1 85 ? 14.442 -8.724 -6.276 1.00 80.56 85 GLU A C 1
ATOM 651 O O . GLU A 1 85 ? 13.503 -9.063 -5.540 1.00 80.56 85 GLU A O 1
ATOM 656 N N . PRO A 1 86 ? 14.857 -7.441 -6.338 1.00 86.06 86 PRO A N 1
ATOM 657 C CA . PRO A 1 86 ? 14.118 -6.348 -5.717 1.00 86.06 86 PRO A CA 1
ATOM 658 C C . PRO A 1 86 ? 12.676 -6.285 -6.255 1.00 86.06 86 PRO A C 1
ATOM 660 O O . PRO A 1 86 ? 12.478 -6.222 -7.471 1.00 86.06 86 PRO A O 1
ATOM 663 N N . PRO A 1 87 ? 11.653 -6.312 -5.385 1.00 92.38 87 PRO A N 1
ATOM 664 C CA . PRO A 1 87 ? 10.265 -6.239 -5.818 1.00 92.38 87 PRO A CA 1
ATOM 665 C C . PRO A 1 87 ? 9.857 -4.802 -6.155 1.00 92.38 87 PRO A C 1
ATOM 667 O O . PRO A 1 87 ? 10.374 -3.838 -5.590 1.00 92.38 87 PRO A O 1
ATOM 670 N N . VAL A 1 88 ? 8.820 -4.667 -6.981 1.00 94.25 88 VAL A N 1
ATOM 671 C CA . VAL A 1 88 ? 8.014 -3.439 -7.015 1.00 94.25 88 VAL A CA 1
ATOM 672 C C . VAL A 1 88 ? 7.055 -3.474 -5.829 1.00 94.25 88 VAL A C 1
ATOM 674 O O . VAL A 1 88 ? 6.295 -4.432 -5.677 1.00 94.25 88 VAL A O 1
ATOM 677 N N . LEU A 1 89 ? 7.047 -2.442 -4.992 1.00 96.00 89 LEU A N 1
ATOM 678 C CA . LEU A 1 89 ? 6.111 -2.372 -3.869 1.00 96.00 89 LEU A CA 1
ATOM 679 C C . LEU A 1 89 ? 4.806 -1.730 -4.319 1.00 96.00 89 LEU A C 1
ATOM 681 O O . LEU A 1 89 ? 4.825 -0.719 -5.010 1.00 96.00 89 LEU A O 1
ATOM 685 N N . THR A 1 90 ? 3.679 -2.298 -3.905 1.00 96.25 90 THR A N 1
ATOM 686 C CA . THR A 1 90 ? 2.371 -1.635 -3.917 1.00 96.25 90 THR A CA 1
ATOM 687 C C . THR A 1 90 ? 1.915 -1.534 -2.471 1.00 96.25 90 THR A C 1
ATOM 689 O O . THR A 1 90 ? 1.845 -2.552 -1.787 1.00 96.25 90 THR A O 1
ATOM 692 N N . ILE A 1 91 ? 1.647 -0.327 -1.984 1.00 97.44 91 ILE A N 1
ATOM 693 C CA . ILE A 1 91 ? 1.299 -0.089 -0.580 1.00 97.44 91 ILE A CA 1
ATOM 694 C C . ILE A 1 91 ? -0.057 0.604 -0.523 1.00 97.44 91 ILE A C 1
ATOM 696 O O . ILE A 1 91 ? -0.348 1.491 -1.331 1.00 97.44 91 ILE A O 1
ATOM 700 N N . MET A 1 92 ? -0.873 0.206 0.450 1.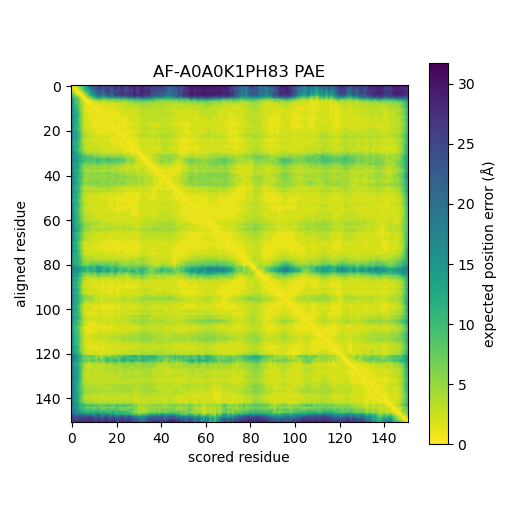00 97.56 92 MET A N 1
ATOM 701 C CA . MET A 1 92 ? -2.049 0.963 0.864 1.00 97.56 92 MET A CA 1
ATOM 702 C C . MET A 1 92 ? -1.952 1.269 2.359 1.00 97.56 92 MET A C 1
ATOM 704 O O . MET A 1 92 ? -1.738 0.370 3.172 1.00 97.56 92 MET A O 1
ATOM 708 N N . SER A 1 93 ? -2.079 2.547 2.708 1.00 98.25 93 SER A N 1
ATOM 709 C CA . SER A 1 93 ? -2.016 3.050 4.083 1.00 98.25 93 SER A CA 1
ATOM 710 C C . SER A 1 93 ? -3.275 3.842 4.398 1.00 98.25 93 SER A C 1
ATOM 712 O O . SER A 1 93 ? -3.737 4.624 3.563 1.00 98.25 93 SER A O 1
ATOM 714 N N . LYS A 1 94 ? -3.853 3.642 5.583 1.00 97.94 94 LYS A N 1
ATOM 715 C CA . LYS A 1 94 ? -5.065 4.346 5.995 1.00 97.94 94 LYS A CA 1
ATOM 716 C C . LYS A 1 94 ? -4.753 5.499 6.933 1.00 97.94 94 LYS A C 1
ATOM 718 O O . LYS A 1 94 ? -4.251 5.293 8.036 1.00 97.94 94 LYS A O 1
ATOM 723 N N . ALA A 1 95 ? -5.150 6.704 6.544 1.00 95.31 95 ALA A N 1
ATOM 724 C CA . ALA A 1 95 ? -5.056 7.894 7.378 1.00 95.31 95 ALA A CA 1
ATOM 725 C C . ALA A 1 95 ? -6.317 8.746 7.223 1.00 95.31 95 ALA A C 1
ATOM 727 O O . ALA A 1 95 ? -6.865 8.884 6.130 1.00 95.31 95 ALA A O 1
ATOM 728 N N . GLN A 1 96 ? -6.799 9.311 8.333 1.00 93.06 96 GLN A N 1
ATOM 729 C CA . GLN A 1 96 ? -7.988 10.174 8.360 1.00 93.06 96 GLN A CA 1
ATOM 730 C C . GLN A 1 96 ? -9.216 9.535 7.672 1.00 93.06 96 GLN A C 1
ATOM 732 O O . GLN A 1 96 ? -9.984 10.201 6.981 1.00 93.06 96 GLN A O 1
ATOM 737 N N . GLY A 1 97 ? -9.383 8.216 7.826 1.00 94.19 97 GLY A N 1
ATOM 738 C CA . GLY A 1 97 ? -10.481 7.447 7.234 1.00 94.19 97 GLY A CA 1
ATOM 739 C C . GLY A 1 97 ? -10.355 7.184 5.729 1.00 94.19 97 GLY A C 1
ATOM 740 O O . GLY A 1 97 ? -11.289 6.645 5.138 1.00 94.19 97 GLY A O 1
ATOM 741 N N . ARG A 1 98 ? -9.231 7.538 5.097 1.00 95.00 98 ARG A N 1
ATOM 742 C CA . ARG A 1 98 ? -9.004 7.415 3.651 1.00 95.00 98 ARG A CA 1
ATOM 743 C C . ARG A 1 98 ? -7.805 6.518 3.362 1.00 95.00 98 ARG A C 1
ATOM 745 O O . ARG A 1 98 ? -6.828 6.528 4.103 1.00 95.00 98 ARG A O 1
ATOM 752 N N . TRP A 1 99 ? -7.875 5.787 2.253 1.00 97.38 99 TRP A N 1
ATOM 753 C CA . TRP A 1 99 ? -6.760 4.990 1.749 1.00 97.38 99 TRP A CA 1
ATOM 754 C C . TRP A 1 99 ? -5.857 5.831 0.856 1.00 97.38 99 TRP A C 1
ATOM 756 O O . TRP A 1 99 ? -6.317 6.403 -0.134 1.00 97.38 99 TRP A O 1
ATOM 766 N N . TYR A 1 100 ? -4.581 5.879 1.214 1.00 97.56 100 TYR A N 1
ATOM 767 C CA . TYR A 1 100 ? -3.494 6.351 0.377 1.00 97.56 100 TYR A CA 1
ATOM 768 C C . TYR A 1 100 ? -2.866 5.152 -0.330 1.00 97.56 100 TYR A C 1
ATOM 770 O O . TYR A 1 100 ? -2.476 4.184 0.322 1.00 97.56 100 TYR A O 1
ATOM 778 N N . TRP A 1 101 ? -2.772 5.216 -1.651 1.00 97.50 101 TRP A N 1
ATOM 779 C CA . TRP A 1 101 ? -2.191 4.182 -2.503 1.00 97.50 101 TRP A CA 1
ATOM 780 C C . TRP A 1 101 ? -0.845 4.660 -3.005 1.00 97.50 101 TRP A C 1
ATOM 782 O O . TRP A 1 101 ? -0.704 5.848 -3.275 1.00 97.50 101 TRP A O 1
ATOM 792 N N . LEU A 1 102 ? 0.118 3.761 -3.177 1.00 96.31 102 LEU A N 1
ATOM 793 C CA . LEU A 1 102 ? 1.394 4.095 -3.804 1.00 96.31 102 LEU A CA 1
ATOM 794 C C . LEU A 1 102 ? 2.040 2.867 -4.459 1.00 96.31 102 LEU A C 1
ATOM 796 O O . LEU A 1 102 ? 1.849 1.738 -3.997 1.00 96.31 102 LEU A O 1
ATOM 800 N N . GLN A 1 103 ? 2.838 3.095 -5.503 1.00 96.19 103 GLN A N 1
ATOM 801 C CA . GLN A 1 103 ? 3.686 2.073 -6.113 1.00 96.19 103 GLN A CA 1
ATOM 802 C C . GLN A 1 103 ? 5.140 2.546 -6.230 1.00 96.19 103 GLN A C 1
ATOM 804 O O . GLN A 1 103 ? 5.392 3.659 -6.688 1.00 96.19 103 GLN A O 1
ATOM 809 N N . LEU A 1 104 ? 6.097 1.700 -5.835 1.00 94.50 104 LEU A N 1
ATOM 810 C CA . LEU A 1 104 ? 7.518 2.052 -5.756 1.00 94.50 104 LEU A CA 1
ATOM 811 C C . LEU A 1 104 ? 8.422 1.040 -6.455 1.00 94.50 104 LEU A C 1
ATOM 813 O O . LEU A 1 104 ? 8.183 -0.167 -6.392 1.00 94.50 104 LEU A O 1
ATOM 817 N N . ALA A 1 105 ? 9.531 1.540 -6.990 1.00 93.31 105 ALA A N 1
ATOM 818 C CA . ALA A 1 105 ? 10.733 0.770 -7.293 1.00 93.31 105 ALA A CA 1
ATOM 819 C C . ALA A 1 105 ? 11.941 1.528 -6.725 1.00 93.31 105 ALA A C 1
ATOM 821 O O . ALA A 1 105 ? 12.023 2.742 -6.891 1.00 93.31 105 ALA A O 1
ATOM 822 N N . ASP A 1 106 ? 12.839 0.837 -6.018 1.00 90.31 106 ASP A N 1
ATOM 823 C CA . ASP A 1 106 ? 14.047 1.431 -5.416 1.00 90.31 106 ASP A CA 1
ATOM 824 C C . ASP A 1 106 ? 13.772 2.711 -4.595 1.00 90.31 106 ASP A C 1
ATOM 826 O O . ASP A 1 106 ? 14.462 3.723 -4.712 1.00 90.31 106 ASP A O 1
ATOM 830 N N . SER A 1 107 ? 12.715 2.680 -3.774 1.00 91.31 107 SER A N 1
ATOM 831 C CA . SER A 1 107 ? 12.247 3.813 -2.952 1.00 91.31 107 SER A CA 1
ATOM 832 C C . SER A 1 107 ? 11.833 5.067 -3.737 1.00 91.31 107 SER A C 1
ATOM 834 O O . SER A 1 107 ? 11.670 6.135 -3.150 1.00 91.31 107 SER A O 1
ATOM 836 N N . GLN A 1 108 ? 11.642 4.960 -5.052 1.00 95.62 108 GLN A N 1
ATOM 837 C CA . GLN A 1 108 ? 11.102 6.021 -5.899 1.00 95.62 108 GLN A CA 1
ATOM 838 C C . GLN A 1 108 ? 9.686 5.671 -6.355 1.00 95.62 108 GLN A C 1
ATOM 840 O O . GLN A 1 108 ? 9.382 4.507 -6.625 1.00 95.62 108 GLN A O 1
ATOM 845 N N . VAL A 1 109 ? 8.817 6.679 -6.460 1.00 97.12 109 VAL A N 1
ATOM 846 C CA . VAL A 1 109 ? 7.425 6.498 -6.893 1.00 97.12 109 VAL A CA 1
ATOM 847 C C . VAL A 1 109 ? 7.396 6.248 -8.391 1.00 97.12 109 VAL A C 1
ATOM 849 O O . VAL A 1 109 ? 7.937 7.034 -9.169 1.00 97.12 109 VAL A O 1
ATOM 852 N N . LEU A 1 110 ? 6.757 5.155 -8.801 1.00 95.56 110 LEU 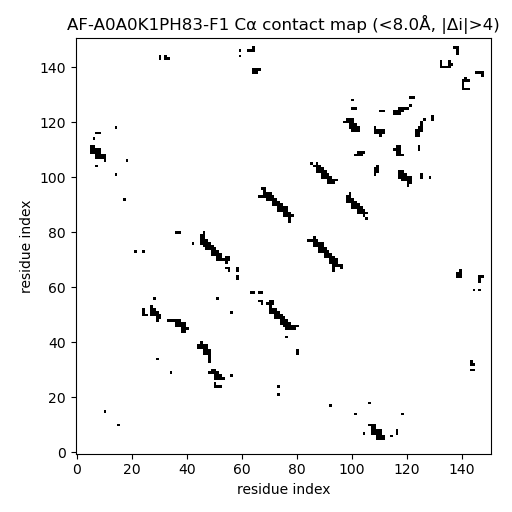A N 1
ATOM 853 C CA . LEU A 1 110 ? 6.544 4.847 -10.211 1.00 95.56 110 LEU A CA 1
ATOM 854 C C . LEU A 1 110 ? 5.539 5.818 -10.828 1.00 95.56 110 LEU A C 1
ATOM 856 O O . LEU A 1 110 ? 4.605 6.271 -10.168 1.00 95.56 110 LEU A O 1
ATOM 860 N N . GLN A 1 111 ? 5.703 6.108 -12.114 1.00 94.75 111 GLN A N 1
ATOM 861 C CA . GLN A 1 111 ? 4.750 6.887 -12.894 1.00 94.75 111 GLN A CA 1
ATOM 862 C C . GLN A 1 111 ? 3.929 5.997 -13.832 1.00 94.75 111 GLN A C 1
ATOM 864 O O . GLN A 1 111 ? 4.407 4.980 -14.337 1.00 94.75 111 GLN A O 1
ATOM 869 N N . ASP A 1 112 ? 2.686 6.399 -14.091 1.00 90.69 112 ASP A N 1
ATOM 870 C CA . ASP A 1 112 ? 1.851 5.782 -15.117 1.00 90.69 112 ASP A CA 1
ATOM 871 C C . ASP A 1 112 ? 2.318 6.148 -16.540 1.00 90.69 112 ASP A C 1
ATOM 873 O O . ASP A 1 112 ? 3.235 6.946 -16.745 1.00 90.69 112 ASP A O 1
ATOM 877 N N . SER A 1 113 ? 1.655 5.598 -17.561 1.00 88.75 113 SER A N 1
ATOM 878 C CA . SER A 1 113 ? 1.997 5.856 -18.970 1.00 88.75 113 SER A CA 1
ATOM 879 C C . SER A 1 113 ? 1.826 7.316 -19.414 1.00 88.75 113 SER A C 1
ATOM 881 O O . SER A 1 113 ? 2.262 7.679 -20.505 1.00 88.75 113 SER A O 1
ATOM 883 N N . ARG A 1 114 ? 1.195 8.161 -18.589 1.00 89.62 114 ARG A N 1
ATOM 884 C CA . ARG A 1 114 ? 1.030 9.605 -18.804 1.00 89.62 114 ARG A CA 1
ATOM 885 C C . ARG A 1 114 ? 2.018 10.427 -17.968 1.00 89.62 114 ARG A C 1
ATOM 887 O O . ARG A 1 114 ? 1.880 11.647 -17.918 1.00 89.62 114 ARG A O 1
ATOM 894 N N . GLY A 1 115 ? 2.980 9.785 -17.303 1.00 90.81 115 GLY A N 1
ATOM 895 C CA . GLY A 1 115 ? 3.973 10.438 -16.449 1.00 90.81 115 GLY A CA 1
ATOM 896 C C . GLY A 1 115 ? 3.420 10.922 -15.107 1.00 90.81 115 GLY A C 1
ATOM 897 O O . GLY A 1 115 ? 4.056 11.738 -14.445 1.00 90.81 115 GLY A O 1
ATOM 898 N N . ARG A 1 116 ? 2.231 10.468 -14.690 1.00 93.12 116 ARG A N 1
ATOM 899 C CA . ARG A 1 116 ? 1.651 10.855 -13.397 1.00 93.12 116 ARG A CA 1
ATOM 900 C C . ARG A 1 116 ? 2.153 9.907 -12.312 1.00 93.12 116 ARG A C 1
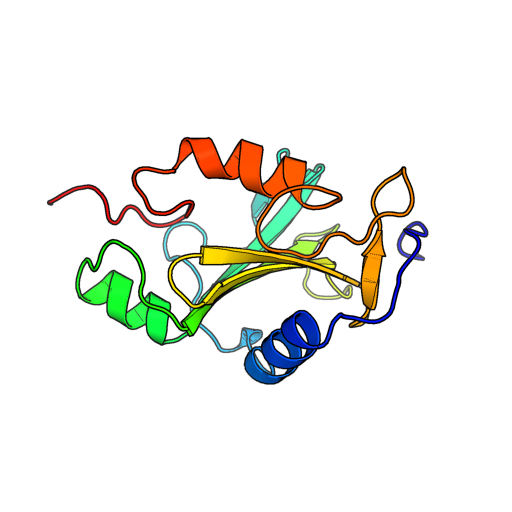ATOM 902 O O . ARG A 1 116 ? 2.117 8.700 -12.544 1.00 93.12 116 ARG A O 1
ATOM 909 N N . PRO A 1 117 ? 2.559 10.402 -11.134 1.00 95.81 117 PRO A N 1
ATOM 910 C CA . PRO A 1 117 ? 2.969 9.529 -10.043 1.00 95.81 117 PRO A CA 1
ATOM 911 C C . PRO A 1 117 ? 1.820 8.604 -9.624 1.00 95.81 117 PRO A C 1
ATOM 913 O O . PRO A 1 117 ? 0.656 9.013 -9.543 1.00 95.81 117 PRO A O 1
ATOM 916 N N . ILE A 1 118 ? 2.154 7.341 -9.374 1.00 95.94 118 ILE A N 1
ATOM 917 C CA . ILE A 1 118 ? 1.257 6.329 -8.819 1.00 95.94 118 ILE A CA 1
ATOM 918 C C . ILE A 1 118 ? 1.340 6.455 -7.299 1.00 95.94 118 ILE A C 1
ATOM 920 O O . ILE A 1 118 ? 1.891 5.600 -6.615 1.00 95.94 118 ILE A O 1
ATOM 924 N N . GLU A 1 119 ? 0.825 7.568 -6.781 1.00 97.00 119 GLU A N 1
ATOM 925 C CA . GLU A 1 119 ? 0.614 7.800 -5.354 1.00 97.00 119 GLU A CA 1
ATOM 926 C C . GLU A 1 119 ? -0.620 8.694 -5.127 1.00 97.00 119 GLU A C 1
ATOM 928 O O . GLU A 1 119 ? -0.985 9.486 -6.003 1.00 97.00 119 GLU A O 1
ATOM 933 N N . GLY A 1 120 ? -1.293 8.568 -3.980 1.00 96.12 120 GLY A N 1
ATOM 934 C CA . GLY A 1 120 ? -2.385 9.462 -3.583 1.00 96.12 120 GLY A CA 1
ATOM 935 C C . GLY A 1 120 ? -3.639 8.785 -3.026 1.00 96.12 120 GLY A C 1
ATOM 936 O O . GLY A 1 120 ? -3.767 7.566 -2.958 1.00 96.12 120 GLY A O 1
ATOM 937 N N . TYR A 1 121 ? -4.618 9.614 -2.659 1.00 93.69 121 TYR A N 1
ATOM 938 C CA . TYR A 1 121 ? -5.890 9.206 -2.042 1.00 93.69 121 TYR A CA 1
ATOM 939 C C . TYR A 1 121 ? -6.982 8.777 -3.047 1.00 93.69 121 TYR A C 1
ATOM 941 O O . TYR A 1 121 ? -8.178 8.935 -2.779 1.00 93.69 121 TYR A O 1
ATOM 949 N N . GLY A 1 122 ? -6.583 8.284 -4.219 1.00 83.69 122 GLY A N 1
ATOM 950 C CA . GLY A 1 122 ? -7.476 7.988 -5.338 1.00 83.69 122 GLY A CA 1
ATOM 951 C C . GLY A 1 122 ? -7.444 9.052 -6.439 1.00 83.69 122 GLY A C 1
ATOM 952 O O . GLY A 1 122 ? -7.377 10.253 -6.176 1.00 83.69 122 GLY A O 1
ATOM 953 N N . GLY A 1 123 ? -7.506 8.590 -7.690 1.00 82.25 123 GLY A N 1
ATOM 954 C CA . GLY A 1 123 ? -7.384 9.415 -8.895 1.00 82.25 123 GLY A CA 1
ATOM 955 C C . GLY A 1 123 ? -5.960 9.454 -9.461 1.00 82.25 123 GLY A C 1
ATOM 956 O O . GLY A 1 123 ? -5.026 8.858 -8.922 1.00 82.25 123 GLY A O 1
ATOM 957 N N . GLY A 1 124 ? -5.780 10.131 -10.598 1.00 86.81 124 GLY A N 1
ATOM 958 C CA . GLY A 1 124 ? -4.467 10.227 -11.245 1.00 86.81 124 GLY A CA 1
ATOM 959 C C . GLY A 1 124 ? -3.881 8.850 -11.589 1.00 86.81 124 GLY A C 1
ATOM 960 O O . GLY A 1 124 ? -4.586 8.004 -12.151 1.00 86.81 124 GLY A O 1
ATOM 961 N N . GLY A 1 125 ? -2.611 8.631 -11.234 1.00 86.81 125 GLY A N 1
ATOM 962 C CA . GLY A 1 125 ? -1.906 7.359 -11.429 1.00 86.81 125 GLY A CA 1
ATOM 963 C C . GLY A 1 125 ? -2.429 6.201 -10.566 1.00 86.81 125 GLY A C 1
ATOM 964 O O . GLY A 1 125 ? -2.181 5.049 -10.894 1.00 86.81 125 GLY A O 1
ATOM 965 N N . THR A 1 126 ? -3.217 6.469 -9.516 1.00 91.81 126 THR A N 1
ATOM 966 C CA . THR A 1 126 ? -3.759 5.436 -8.599 1.00 91.81 126 THR A CA 1
ATOM 967 C C . THR A 1 126 ? -5.149 4.921 -8.983 1.00 91.81 126 THR A C 1
ATOM 969 O O . THR A 1 126 ? -5.716 4.072 -8.294 1.00 91.81 126 THR A O 1
ATOM 972 N N . THR A 1 127 ? -5.719 5.422 -10.085 1.00 90.06 127 THR A N 1
ATOM 973 C CA . THR A 1 127 ? -7.101 5.120 -10.501 1.00 90.06 127 THR A CA 1
ATOM 974 C C . THR A 1 127 ? -7.352 3.614 -10.626 1.00 90.06 127 THR A C 1
ATOM 976 O O . THR A 1 127 ? -8.322 3.116 -10.064 1.00 90.06 127 THR A O 1
ATOM 979 N N . ALA A 1 128 ? -6.438 2.873 -11.261 1.00 88.19 128 ALA A N 1
ATOM 980 C CA . ALA A 1 128 ? -6.575 1.426 -11.438 1.00 88.19 128 ALA A CA 1
ATOM 981 C C . ALA A 1 128 ? -6.582 0.653 -10.103 1.00 88.19 128 ALA A C 1
ATOM 983 O O . ALA A 1 128 ? -7.331 -0.314 -9.955 1.00 88.19 128 ALA A O 1
ATOM 984 N N . CYS A 1 129 ? -5.789 1.095 -9.117 1.00 91.31 129 CYS A N 1
ATOM 985 C CA . CYS A 1 129 ? -5.769 0.502 -7.779 1.00 91.31 129 CYS A CA 1
ATOM 986 C C . CYS A 1 129 ? -7.134 0.669 -7.106 1.00 91.31 129 CYS A C 1
ATOM 988 O O . CYS A 1 129 ? -7.749 -0.311 -6.685 1.00 91.31 129 CYS A O 1
ATOM 990 N N . LEU A 1 130 ? -7.639 1.906 -7.069 1.00 91.94 130 LEU A N 1
ATOM 991 C CA . LEU A 1 130 ? -8.911 2.215 -6.424 1.00 91.94 130 LEU A CA 1
ATOM 992 C C . LEU A 1 130 ? -10.091 1.520 -7.113 1.00 91.94 130 LEU A C 1
ATOM 994 O O . LEU A 1 130 ? -10.949 0.970 -6.428 1.00 91.94 130 LEU A O 1
ATOM 998 N N . GLU A 1 131 ? -10.145 1.526 -8.445 1.00 91.94 131 GLU A N 1
ATOM 999 C CA . GLU A 1 131 ? -11.235 0.902 -9.202 1.00 91.94 131 GLU A CA 1
ATOM 1000 C C . GLU A 1 131 ? -11.326 -0.601 -8.929 1.00 91.94 131 GLU A C 1
ATOM 1002 O O . GLU A 1 131 ? -12.403 -1.094 -8.589 1.00 91.94 131 GLU A O 1
ATOM 1007 N N . CYS A 1 132 ? -10.204 -1.322 -8.992 1.00 92.06 132 CYS A N 1
ATOM 1008 C CA . CYS A 1 132 ? -10.183 -2.755 -8.703 1.00 92.06 132 CYS A CA 1
ATOM 1009 C C . CYS A 1 132 ? -10.573 -3.035 -7.244 1.00 92.06 132 CYS A C 1
ATOM 1011 O O . CYS A 1 132 ? -11.476 -3.827 -6.966 1.00 92.06 132 CYS A O 1
ATOM 1013 N N . HIS A 1 133 ? -9.966 -2.320 -6.295 1.00 93.94 133 HIS A N 1
ATOM 1014 C CA . HIS A 1 133 ? -10.234 -2.534 -4.876 1.00 93.94 133 HIS A CA 1
ATOM 1015 C C . HIS A 1 133 ? -11.633 -2.081 -4.437 1.00 93.94 133 HIS A C 1
ATOM 1017 O O . HIS A 1 133 ? -12.163 -2.586 -3.444 1.00 93.94 133 HIS A O 1
ATOM 1023 N N . SER A 1 134 ? -12.291 -1.197 -5.193 1.00 93.44 134 SER A N 1
ATOM 1024 C CA . SER A 1 134 ? -13.676 -0.789 -4.929 1.00 93.44 134 SER A CA 1
ATOM 1025 C C . SER A 1 134 ? -14.674 -1.950 -4.994 1.00 93.44 134 SER A C 1
ATOM 1027 O O . SER A 1 134 ? -15.729 -1.885 -4.360 1.00 93.44 134 SER A O 1
ATOM 1029 N N . GLN A 1 135 ? -14.322 -3.053 -5.665 1.00 91.75 135 GLN A N 1
ATOM 1030 C CA . GLN A 1 135 ? -15.116 -4.285 -5.667 1.00 91.75 135 GLN A CA 1
ATOM 1031 C C . GLN A 1 135 ? -15.261 -4.885 -4.258 1.00 91.75 135 GLN A C 1
ATOM 1033 O O . GLN A 1 135 ? -16.277 -5.506 -3.955 1.00 91.75 135 GLN A O 1
ATOM 1038 N N . ASN A 1 136 ? -14.303 -4.615 -3.364 1.00 92.75 136 ASN A N 1
ATOM 1039 C CA . ASN A 1 136 ? -14.336 -4.988 -1.950 1.00 92.75 136 ASN A CA 1
ATOM 1040 C C . ASN A 1 136 ? -14.616 -3.798 -1.027 1.00 92.75 136 ASN A C 1
ATOM 1042 O O . ASN A 1 136 ? -14.203 -3.795 0.130 1.00 92.75 136 ASN A O 1
ATOM 1046 N N . ARG A 1 137 ? -15.366 -2.782 -1.479 1.00 92.00 137 ARG A N 1
ATOM 1047 C CA . ARG A 1 137 ? -15.711 -1.619 -0.635 1.00 92.00 137 ARG A CA 1
ATOM 1048 C C . ARG A 1 137 ? -16.391 -2.005 0.685 1.00 92.00 137 ARG A C 1
ATOM 1050 O O . ARG A 1 137 ? -16.201 -1.330 1.688 1.00 92.00 137 ARG A O 1
ATOM 1057 N N . ARG A 1 138 ? -17.181 -3.087 0.700 1.00 92.12 138 ARG A N 1
ATOM 1058 C CA . ARG A 1 138 ? -17.826 -3.607 1.924 1.00 92.12 138 ARG A CA 1
ATOM 1059 C C . ARG A 1 138 ? -16.843 -4.210 2.925 1.00 92.12 138 ARG A C 1
ATOM 1061 O O . ARG A 1 138 ? -17.212 -4.367 4.075 1.00 92.12 138 ARG A O 1
ATOM 1068 N N . ASN A 1 139 ? -15.633 -4.523 2.484 1.00 93.50 139 ASN A N 1
ATOM 1069 C CA . ASN A 1 139 ? -14.532 -5.051 3.276 1.00 93.50 139 ASN A CA 1
ATOM 1070 C C . ASN A 1 139 ? -13.383 -4.029 3.350 1.00 93.50 139 ASN A C 1
ATOM 1072 O O . ASN A 1 139 ? -12.210 -4.388 3.337 1.00 93.50 139 ASN A O 1
ATOM 1076 N N . ASP A 1 140 ? -13.738 -2.739 3.310 1.00 95.25 140 ASP A N 1
ATOM 1077 C CA . ASP A 1 140 ? -12.807 -1.612 3.372 1.00 95.25 140 ASP A CA 1
ATOM 1078 C C . ASP A 1 140 ? -11.642 -1.718 2.375 1.00 95.25 140 ASP A C 1
ATOM 1080 O O . ASP A 1 140 ? -10.497 -1.419 2.696 1.00 95.25 140 ASP A O 1
ATOM 1084 N N . PHE A 1 141 ? -11.962 -2.129 1.140 1.00 94.56 141 PHE A N 1
ATOM 1085 C CA . PHE A 1 141 ? -11.036 -2.230 0.006 1.00 94.56 141 PHE A CA 1
ATOM 1086 C C . PHE A 1 141 ? -9.979 -3.345 0.124 1.00 94.56 141 PHE A C 1
ATOM 1088 O O . PHE A 1 141 ? -9.112 -3.443 -0.742 1.00 94.56 141 PHE A O 1
ATOM 1095 N N . VAL A 1 142 ? -10.044 -4.212 1.139 1.00 92.44 142 VAL A N 1
ATOM 1096 C CA . VAL A 1 142 ? -9.034 -5.256 1.384 1.00 92.44 142 VAL A CA 1
ATOM 1097 C C . VAL A 1 142 ? -9.423 -6.597 0.757 1.00 92.44 142 VAL A C 1
ATOM 1099 O O . VAL A 1 142 ? -10.576 -7.027 0.816 1.00 92.44 142 VAL A O 1
ATOM 1102 N N . PHE A 1 143 ? -8.425 -7.275 0.188 1.00 88.75 143 PHE A N 1
ATOM 1103 C CA . PHE A 1 143 ? -8.460 -8.688 -0.197 1.00 88.75 143 PHE A CA 1
ATOM 1104 C C . PHE A 1 143 ? -7.577 -9.504 0.764 1.00 88.75 143 PHE A C 1
ATOM 1106 O O . PHE A 1 143 ? -6.664 -8.958 1.373 1.00 88.75 143 PHE A O 1
ATOM 1113 N N . GLY A 1 144 ? -7.811 -10.815 0.874 1.00 80.88 144 GLY A N 1
ATOM 1114 C CA . GLY A 1 144 ? -6.973 -11.737 1.667 1.00 80.88 144 GLY A CA 1
ATOM 1115 C C . GLY A 1 144 ? -7.532 -12.087 3.050 1.00 80.88 144 GLY A C 1
ATOM 1116 O O . GLY A 1 144 ? -7.305 -13.194 3.539 1.00 80.88 144 GLY A O 1
ATOM 1117 N N . HIS A 1 145 ? -8.360 -11.215 3.624 1.00 84.19 145 HIS A N 1
ATOM 1118 C CA . HIS A 1 145 ? -9.172 -11.491 4.810 1.00 84.19 145 HIS A CA 1
ATOM 1119 C C . HIS A 1 145 ? -10.568 -10.879 4.646 1.00 84.19 145 HIS A C 1
ATOM 1121 O O . HIS A 1 145 ? -10.707 -9.844 3.998 1.00 84.19 145 HIS A O 1
ATOM 1127 N N . ASN A 1 146 ? -11.601 -11.512 5.205 1.00 84.31 146 ASN A N 1
ATOM 1128 C CA . ASN A 1 146 ? -12.978 -11.035 5.119 1.00 84.31 146 ASN A CA 1
ATOM 1129 C C . ASN A 1 146 ? -13.486 -10.605 6.499 1.00 84.31 146 ASN A C 1
ATOM 1131 O O . ASN A 1 146 ? -14.029 -11.423 7.229 1.00 84.31 146 ASN A O 1
ATOM 1135 N N . PHE A 1 147 ? -13.371 -9.311 6.787 1.00 81.62 147 PHE A N 1
ATOM 1136 C CA . PHE A 1 147 ? -13.884 -8.657 7.993 1.00 81.62 147 PHE A CA 1
ATOM 1137 C C . PHE A 1 147 ? -15.414 -8.482 7.968 1.00 81.62 147 PHE A C 1
ATOM 1139 O O . PHE A 1 147 ? -16.034 -8.142 8.968 1.00 81.62 147 PHE A O 1
ATOM 1146 N N . SER A 1 148 ? -16.042 -8.634 6.795 1.00 69.00 148 SER A N 1
ATOM 1147 C CA . SER A 1 148 ? -17.459 -8.305 6.575 1.00 69.00 148 SER A CA 1
ATOM 1148 C C . SER A 1 148 ? -18.433 -9.464 6.813 1.00 69.00 148 SER A C 1
ATOM 1150 O O . SER A 1 148 ? -19.637 -9.302 6.596 1.00 69.00 148 SER A O 1
ATOM 1152 N N . ARG A 1 149 ? -17.949 -10.640 7.234 1.00 60.28 149 ARG A N 1
ATOM 1153 C CA . ARG A 1 149 ? -18.806 -11.774 7.603 1.00 60.28 149 ARG A CA 1
ATOM 1154 C C . ARG A 1 149 ? -18.732 -12.028 9.108 1.00 60.28 149 ARG A C 1
ATOM 1156 O O . ARG A 1 149 ? -17.630 -12.235 9.598 1.00 60.28 149 ARG A O 1
ATOM 1163 N N . PRO A 1 150 ? -19.872 -12.094 9.818 1.00 46.22 150 PRO A N 1
ATOM 1164 C CA . PRO A 1 150 ? -19.905 -12.808 11.083 1.00 46.22 150 PRO A CA 1
ATOM 1165 C C . PRO A 1 150 ? -19.709 -14.303 10.789 1.00 46.22 150 PRO A C 1
ATOM 1167 O O . PRO A 1 150 ? -20.215 -14.798 9.774 1.00 46.22 150 PRO A O 1
ATOM 1170 N N . TYR A 1 151 ? -18.938 -14.986 11.637 1.00 43.41 151 TYR A N 1
ATOM 1171 C CA . TYR A 1 151 ? -18.857 -16.450 11.656 1.00 43.41 151 TYR A CA 1
ATOM 1172 C C . TYR A 1 151 ? -20.245 -17.095 11.755 1.00 43.41 151 TYR A C 1
ATOM 1174 O O . TYR A 1 151 ? -21.109 -16.541 12.475 1.00 43.41 151 TYR A O 1
#

Mean predicted aligned error: 4.74 Å

Organism: NCBI:txid1391653

Secondary structure (DSSP, 8-state):
-PPP---EEPPPHHHHHHHHHTTTGGGS-B-TTS-S-EEEGGGTSEEEEEEE-HHHHHHHHTT-SSPPTT-EEEEEEESSSSTTSPPEEEEEEEETTEEEEEEEETTEEEB-TTS-BSEESSSGGGHHHHHHHGGGGGGTT--SS-TT---

Foldseek 3Di:
DDDPDFDWAADDPVLVVVVVVCVVQVPAAWQPQDRFFDFDVLLVGWTKTKGWDPQVVVCLVVLDPPRDAQTKMWIFTHPDSDPPDFGWIWMWGDDPNFTWIFIDDPNTFGADPVRWGCIGREDDNVPSLCVVLVVVVCQVSDDSDRSNDDD

Sequence (151 aa):
MTVPGGNTTAPSPEAQQILDQIQGYRTWPTFRTVPEPTFSQAHGGRYLITYYNGVVEAAIEQDILPLPNGAIFVAENRTSPDLGEPPVLTIMSKAQGRWYWLQLADSQVLQDSRGRPIEGYGGGGTTACLECHSQNRRNDFVFGHNFSRPY